Protein AF-A0A1G2LEA3-F1 (afdb_monomer_lite)

Organism: NCBI:txid1802281

Secondary structure (DSSP, 8-state):
-HHHHHHHHHHHHHHHHHHHHTTS-SSS--HHHHHHHHHHHHHS-HHHHHHHHHHHHHHHHHHS--SSS-HHHHHHHHHHHHHHHHHH--PPTTHHHHHHHHHHHHTHHHHHHHHHHHHHHTTTTTT--GGG-----HHHHHHHHHHHHHHHHHHHHHHHHHHHHHTT--

Foldseek 3Di:
DLLVVLLVQLVVLVVVCCVVCVPPDPDLARLRSVLSLLLSLLPDDLVSNQVSLQVSQVVCCVVPPDQQFRSSQLSNLLSVQLVVQLVPDPDDPPVSSLVSSVSSVVCSVVSRVRRRVVCVVVVVHPPDDPCVPDPSDVVSVVVNVVVNVVVSVVSVVVRVVVVCVVVVVD

Structure (mmCIF, N/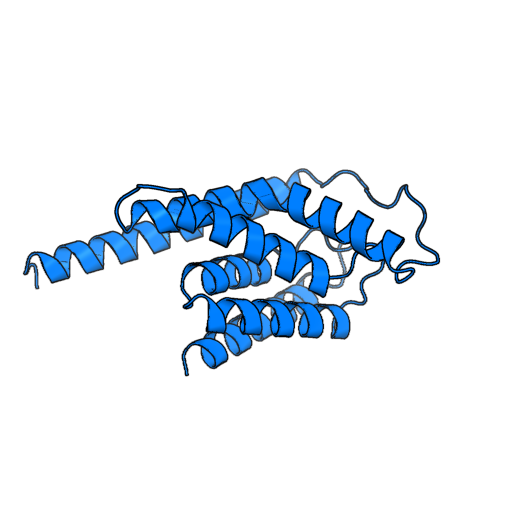CA/C/O backbone):
data_AF-A0A1G2LEA3-F1
#
_entry.id   AF-A0A1G2LEA3-F1
#
loop_
_atom_site.group_PDB
_atom_site.id
_atom_site.type_symbol
_atom_site.label_atom_id
_atom_site.label_alt_id
_atom_site.label_comp_id
_atom_site.label_asym_id
_atom_site.label_entity_id
_atom_site.label_seq_id
_atom_site.pdbx_PDB_ins_code
_atom_site.Cartn_x
_atom_site.Cartn_y
_atom_site.Cartn_z
_atom_site.occupancy
_atom_site.B_iso_or_equiv
_atom_site.auth_seq_id
_atom_site.auth_comp_id
_atom_site.auth_asym_id
_atom_site.auth_atom_id
_atom_site.pdbx_PDB_model_num
ATOM 1 N N . MET A 1 1 ? -5.994 17.330 6.252 1.00 73.81 1 MET A N 1
ATOM 2 C CA . MET A 1 1 ? -4.824 17.252 7.161 1.00 73.81 1 MET A CA 1
ATOM 3 C C . MET A 1 1 ? -4.249 15.841 7.262 1.00 73.81 1 MET A C 1
ATOM 5 O O . MET A 1 1 ? -3.067 15.670 7.003 1.00 73.81 1 MET A O 1
ATOM 9 N N . ARG A 1 2 ? -5.059 14.816 7.565 1.00 84.50 2 ARG A N 1
ATOM 10 C CA . ARG A 1 2 ? -4.575 13.437 7.766 1.00 84.50 2 ARG A CA 1
ATOM 11 C C . ARG A 1 2 ? -3.872 12.827 6.542 1.00 84.50 2 ARG A C 1
ATOM 13 O O . ARG A 1 2 ? -2.783 12.290 6.686 1.00 84.50 2 ARG A O 1
ATOM 20 N N . MET A 1 3 ? -4.437 12.980 5.340 1.00 86.62 3 MET A N 1
ATOM 21 C CA . MET A 1 3 ? -3.806 12.533 4.084 1.00 86.62 3 MET A CA 1
ATOM 22 C C . MET A 1 3 ? -2.446 13.201 3.822 1.00 86.62 3 MET A C 1
ATOM 24 O O . MET A 1 3 ? -1.507 12.528 3.413 1.00 86.62 3 MET A O 1
ATOM 28 N N . LEU A 1 4 ? -2.321 14.507 4.097 1.00 88.38 4 LEU A N 1
ATOM 29 C CA . LEU A 1 4 ? -1.065 15.245 3.917 1.00 88.38 4 LEU A CA 1
ATOM 30 C C . LEU A 1 4 ? 0.035 14.693 4.831 1.00 88.38 4 LEU A C 1
ATOM 32 O O . LEU A 1 4 ? 1.147 14.467 4.372 1.00 88.38 4 LEU A O 1
ATOM 36 N N . PHE A 1 5 ? -0.291 14.416 6.097 1.00 92.12 5 PHE A N 1
ATOM 37 C CA . PHE A 1 5 ? 0.647 13.806 7.041 1.00 92.12 5 PHE A CA 1
ATOM 38 C C . PHE A 1 5 ? 1.146 12.440 6.549 1.00 92.12 5 PHE A C 1
ATOM 40 O O . PHE A 1 5 ? 2.346 12.179 6.575 1.00 92.12 5 PHE A O 1
ATOM 47 N N . TRP A 1 6 ? 0.245 11.599 6.030 1.00 93.25 6 TRP A N 1
ATOM 48 C CA . TRP A 1 6 ? 0.629 10.316 5.438 1.00 93.25 6 TRP A CA 1
ATOM 49 C C . TRP A 1 6 ? 1.493 10.475 4.192 1.00 93.25 6 TRP A C 1
ATOM 51 O O . TRP A 1 6 ? 2.463 9.741 4.051 1.00 93.25 6 TRP A O 1
ATOM 61 N N . MET A 1 7 ? 1.186 11.431 3.311 1.00 92.19 7 MET A N 1
ATOM 62 C CA . MET A 1 7 ? 1.998 11.692 2.118 1.00 92.19 7 MET A CA 1
ATOM 63 C C . MET A 1 7 ? 3.402 12.181 2.471 1.00 92.19 7 MET A C 1
ATOM 65 O O . MET A 1 7 ? 4.369 11.709 1.881 1.00 92.19 7 MET A O 1
ATOM 69 N N . ILE A 1 8 ? 3.527 13.079 3.453 1.00 92.06 8 ILE A N 1
ATOM 70 C CA . ILE A 1 8 ? 4.830 13.543 3.945 1.00 92.06 8 ILE A CA 1
ATOM 71 C C . ILE A 1 8 ? 5.595 12.371 4.565 1.00 92.06 8 ILE A C 1
ATOM 73 O O . ILE A 1 8 ? 6.745 12.144 4.207 1.00 92.06 8 ILE A O 1
ATOM 77 N N . GLY A 1 9 ? 4.957 11.587 5.441 1.00 89.44 9 GLY A N 1
ATOM 78 C CA . GLY A 1 9 ? 5.585 10.419 6.063 1.00 89.44 9 GLY A CA 1
ATOM 79 C C . GLY A 1 9 ? 6.029 9.369 5.043 1.00 89.44 9 GLY A C 1
ATOM 80 O O . GLY A 1 9 ? 7.140 8.854 5.135 1.00 89.44 9 GLY A O 1
ATOM 81 N N . TYR A 1 10 ? 5.195 9.099 4.037 1.00 90.56 10 TYR A N 1
ATOM 82 C CA . TYR A 1 10 ? 5.517 8.202 2.929 1.00 90.56 10 TYR A CA 1
ATOM 83 C C . TYR A 1 10 ? 6.711 8.719 2.128 1.00 90.56 10 TYR A C 1
ATOM 85 O O . TYR A 1 10 ? 7.658 7.974 1.893 1.00 90.56 10 TYR A O 1
ATOM 93 N N . GLY A 1 11 ? 6.697 10.002 1.757 1.00 87.88 11 GLY A N 1
ATOM 94 C CA . GLY A 1 11 ? 7.770 10.612 0.982 1.00 87.88 11 GLY A CA 1
ATOM 95 C C . GLY A 1 11 ? 9.100 10.635 1.731 1.00 87.88 11 GLY A C 1
ATOM 96 O O . GLY A 1 11 ? 10.122 10.266 1.163 1.00 87.88 11 GLY A O 1
ATOM 97 N N . VAL A 1 12 ? 9.090 10.989 3.018 1.00 89.75 12 VAL A N 1
ATOM 98 C CA . VAL A 1 12 ? 10.290 10.977 3.867 1.00 89.75 12 VAL A CA 1
ATOM 99 C C . VAL A 1 12 ? 10.843 9.561 4.008 1.00 89.75 12 VAL A C 1
ATOM 101 O O . VAL A 1 12 ? 12.034 9.363 3.785 1.00 89.75 12 VAL A O 1
ATOM 104 N N . ALA A 1 13 ? 9.998 8.571 4.317 1.00 87.94 13 ALA A N 1
ATOM 105 C CA . ALA A 1 13 ? 10.431 7.177 4.410 1.00 87.94 13 ALA A CA 1
ATOM 106 C C . ALA A 1 13 ? 11.043 6.698 3.088 1.00 87.94 13 ALA A C 1
ATOM 108 O O . ALA A 1 13 ? 12.123 6.116 3.086 1.00 87.94 13 ALA A O 1
ATOM 109 N N . LEU A 1 14 ? 10.400 7.020 1.965 1.00 84.94 14 LEU A N 1
ATOM 110 C CA . LEU A 1 14 ? 10.874 6.654 0.638 1.00 84.94 14 LEU A CA 1
ATOM 111 C C . LEU A 1 14 ? 12.231 7.277 0.305 1.00 84.94 14 LEU A C 1
ATOM 113 O O . LEU A 1 14 ? 13.116 6.582 -0.183 1.00 84.94 14 LEU A O 1
ATOM 117 N N . LEU A 1 15 ? 12.403 8.573 0.565 1.00 83.88 15 LEU A N 1
ATOM 118 C CA . LEU A 1 15 ? 13.652 9.282 0.290 1.00 83.88 15 LEU A CA 1
ATOM 119 C C . LEU A 1 15 ? 14.794 8.791 1.184 1.00 83.88 15 LEU A C 1
ATOM 121 O O . LEU A 1 15 ? 15.905 8.620 0.690 1.00 83.88 15 LEU A O 1
ATOM 125 N N . ILE A 1 16 ? 14.524 8.518 2.466 1.00 82.94 16 ILE A N 1
ATOM 126 C CA . ILE A 1 16 ? 15.503 7.914 3.381 1.00 82.94 16 ILE A CA 1
ATOM 127 C C . ILE A 1 16 ? 15.923 6.545 2.856 1.00 82.94 16 ILE A C 1
ATOM 129 O O . ILE A 1 16 ? 17.113 6.267 2.747 1.00 82.94 16 ILE A O 1
ATOM 133 N N . GLU A 1 17 ? 14.962 5.695 2.504 1.00 76.00 17 GLU A N 1
ATOM 134 C CA . GLU A 1 17 ? 15.260 4.356 2.013 1.00 76.00 17 GLU A CA 1
ATOM 135 C C . GLU A 1 17 ? 16.029 4.392 0.686 1.00 76.00 17 GLU A C 1
ATOM 137 O O . GLU A 1 17 ? 17.009 3.671 0.530 1.00 76.00 17 GLU A O 1
ATOM 142 N N . VAL A 1 18 ? 15.666 5.277 -0.244 1.00 75.75 18 VAL A N 1
ATOM 143 C CA . VAL A 1 18 ? 16.422 5.470 -1.491 1.00 75.75 18 VAL A CA 1
ATOM 144 C C . VAL A 1 18 ? 17.842 5.968 -1.208 1.00 75.75 18 VAL A C 1
ATOM 146 O O . VAL A 1 18 ? 18.781 5.467 -1.817 1.00 75.75 18 VAL A O 1
ATOM 149 N N . ALA A 1 19 ? 18.028 6.902 -0.272 1.00 74.94 19 ALA A N 1
ATOM 150 C CA . ALA A 1 19 ? 19.353 7.407 0.085 1.00 74.94 19 ALA A CA 1
ATOM 151 C C . ALA A 1 19 ? 20.239 6.318 0.716 1.00 74.94 19 ALA A C 1
ATOM 153 O O . ALA A 1 19 ? 21.405 6.184 0.345 1.00 74.94 19 ALA A O 1
ATOM 154 N N . VAL A 1 20 ? 19.681 5.517 1.630 1.00 72.25 20 VAL A N 1
ATOM 155 C CA . VAL A 1 20 ? 20.408 4.480 2.383 1.00 72.25 20 VAL A CA 1
ATOM 156 C C . VAL A 1 20 ? 20.704 3.246 1.528 1.00 72.25 20 VAL A C 1
ATOM 158 O O . VAL A 1 20 ? 21.808 2.710 1.593 1.00 72.25 20 VAL A O 1
ATOM 161 N N . PHE A 1 21 ? 19.748 2.795 0.713 1.00 65.19 21 PHE A N 1
ATOM 162 C CA . PHE A 1 21 ? 19.854 1.544 -0.048 1.00 65.19 21 PHE A CA 1
ATOM 163 C C . PHE A 1 21 ? 20.317 1.731 -1.503 1.00 65.19 21 PHE A C 1
ATOM 165 O O . PHE A 1 21 ? 20.368 0.758 -2.251 1.00 65.19 21 PHE A O 1
ATOM 172 N N . SER A 1 22 ? 20.713 2.947 -1.901 1.00 54.59 22 SER A N 1
ATOM 173 C CA . SER A 1 22 ? 21.120 3.307 -3.275 1.00 54.59 22 SER A CA 1
ATOM 174 C C . SER A 1 22 ? 22.212 2.425 -3.911 1.00 54.59 22 SER A C 1
ATOM 176 O O . SER A 1 22 ? 22.307 2.396 -5.134 1.00 54.59 22 SER A O 1
ATOM 178 N N . ASN A 1 23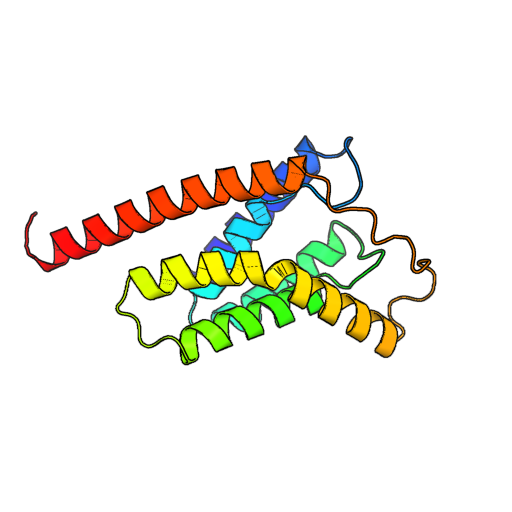 ? 22.991 1.670 -3.124 1.00 53.44 23 ASN A N 1
ATOM 179 C CA . ASN A 1 23 ? 24.083 0.814 -3.612 1.00 53.44 23 ASN A CA 1
ATOM 180 C C . ASN A 1 23 ? 23.810 -0.707 -3.572 1.00 53.44 23 ASN A C 1
ATOM 182 O O . ASN A 1 23 ? 24.656 -1.471 -4.035 1.00 53.44 23 ASN A O 1
ATOM 186 N N . PHE A 1 24 ? 22.669 -1.177 -3.049 1.00 45.44 24 PHE A N 1
ATOM 187 C CA . PHE A 1 24 ? 22.384 -2.614 -2.900 1.00 45.44 24 PHE A CA 1
ATOM 188 C C . PHE A 1 24 ? 2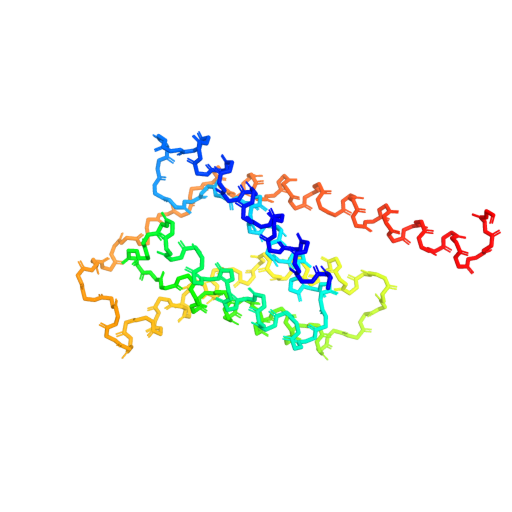1.080 -3.018 -3.602 1.00 45.44 24 PHE A C 1
ATOM 190 O O . PHE A 1 24 ? 20.006 -2.874 -3.034 1.00 45.44 24 PHE A O 1
ATOM 197 N N . ALA A 1 25 ? 21.224 -3.600 -4.799 1.00 43.72 25 ALA A N 1
ATOM 198 C CA . ALA A 1 25 ? 20.247 -4.437 -5.511 1.00 43.72 25 ALA A CA 1
ATOM 199 C C . ALA A 1 25 ? 18.879 -3.799 -5.894 1.00 43.72 25 ALA A C 1
ATOM 201 O O . ALA A 1 25 ? 18.354 -2.901 -5.236 1.00 43.72 25 ALA A O 1
ATOM 202 N N . PRO A 1 26 ? 18.260 -4.243 -7.006 1.00 46.38 26 PRO A N 1
ATOM 203 C CA . PRO A 1 26 ? 17.072 -3.599 -7.546 1.00 46.38 26 PRO A CA 1
ATOM 204 C C . PRO A 1 26 ? 15.849 -3.899 -6.667 1.00 46.38 26 PRO A C 1
ATOM 206 O O . PRO A 1 26 ? 15.441 -5.045 -6.517 1.00 46.38 26 PRO A O 1
ATOM 209 N N . LEU A 1 27 ? 15.223 -2.846 -6.133 1.00 45.44 27 LEU A N 1
ATOM 210 C CA . LEU A 1 27 ? 13.804 -2.781 -5.733 1.00 45.44 27 LEU A CA 1
ATOM 211 C C . LEU A 1 27 ? 13.300 -3.711 -4.602 1.00 45.44 27 LEU A C 1
ATOM 213 O O . LEU A 1 27 ? 12.170 -3.523 -4.155 1.00 45.44 27 LEU A O 1
ATOM 217 N N . ALA A 1 28 ? 14.098 -4.644 -4.077 1.00 43.28 28 ALA A N 1
ATOM 218 C CA . ALA A 1 28 ? 13.646 -5.649 -3.103 1.00 43.28 28 ALA A CA 1
ATOM 219 C C . ALA A 1 28 ? 13.658 -5.203 -1.621 1.00 43.28 28 ALA A C 1
ATOM 221 O O . ALA A 1 28 ? 13.337 -6.006 -0.744 1.00 43.28 28 ALA A O 1
ATOM 222 N N . GLY A 1 29 ? 14.041 -3.959 -1.310 1.00 51.06 29 GLY A N 1
ATOM 223 C CA . GLY A 1 29 ? 14.523 -3.599 0.033 1.00 51.06 29 GLY A CA 1
ATOM 224 C C . GLY A 1 29 ? 13.939 -2.349 0.684 1.00 51.06 29 GLY A C 1
ATOM 225 O O . GLY A 1 29 ? 14.571 -1.831 1.595 1.00 51.06 29 GLY A O 1
ATOM 226 N N . LEU A 1 30 ? 12.776 -1.846 0.255 1.00 62.00 30 LEU A N 1
ATOM 227 C CA . LEU A 1 30 ? 12.194 -0.641 0.862 1.00 62.00 30 LEU A CA 1
ATOM 228 C C . LEU A 1 30 ? 10.937 -0.966 1.710 1.00 62.00 30 LEU A C 1
ATOM 230 O O . LEU A 1 30 ? 9.817 -0.662 1.307 1.00 62.00 30 LEU A O 1
ATOM 234 N N . PRO A 1 31 ? 11.029 -1.668 2.850 1.00 71.88 31 PRO A N 1
ATOM 235 C CA . PRO A 1 31 ? 9.849 -2.023 3.635 1.00 71.88 31 PRO A CA 1
ATOM 236 C C . PRO A 1 31 ? 9.277 -0.874 4.465 1.00 71.88 31 PRO A C 1
ATOM 238 O O . PRO A 1 31 ? 8.109 -0.957 4.831 1.00 71.88 31 PRO A O 1
ATOM 241 N N . LEU A 1 32 ? 10.039 0.174 4.792 1.00 78.50 32 LEU A N 1
ATOM 242 C CA . LEU A 1 32 ? 9.559 1.247 5.660 1.00 78.50 32 LEU A CA 1
ATOM 243 C C . LEU A 1 32 ? 8.519 2.099 4.936 1.00 78.50 32 LEU A C 1
ATOM 245 O O . LEU A 1 32 ? 7.423 2.293 5.463 1.00 78.50 32 LEU A O 1
ATOM 249 N N . HIS A 1 33 ? 8.801 2.561 3.714 1.00 85.88 33 HIS A N 1
ATOM 250 C CA . HIS A 1 33 ? 7.818 3.308 2.929 1.00 85.88 33 HIS A CA 1
ATOM 251 C C . HIS A 1 33 ? 6.593 2.436 2.612 1.00 85.88 33 HIS A C 1
ATOM 253 O O . HIS A 1 33 ? 5.467 2.935 2.637 1.00 85.88 33 HIS A O 1
ATOM 259 N N . TYR A 1 34 ? 6.785 1.129 2.382 1.00 84.25 34 TYR A N 1
ATOM 260 C CA . TYR A 1 34 ? 5.683 0.201 2.137 1.00 84.25 34 TYR A CA 1
ATOM 261 C C . TYR A 1 34 ? 4.834 -0.036 3.393 1.00 84.25 34 TYR A C 1
ATOM 263 O O . TYR A 1 34 ? 3.607 -0.036 3.320 1.00 84.25 34 TYR A O 1
ATOM 271 N N . ALA A 1 35 ? 5.453 -0.148 4.570 1.00 85.25 35 ALA A N 1
ATOM 272 C CA . ALA A 1 35 ? 4.745 -0.220 5.843 1.00 85.25 35 ALA A CA 1
ATOM 273 C C . ALA A 1 35 ? 3.942 1.062 6.103 1.00 85.25 35 ALA A C 1
ATOM 275 O O . ALA A 1 35 ? 2.775 0.987 6.495 1.00 85.25 35 ALA A O 1
ATOM 276 N N . VAL A 1 36 ? 4.516 2.239 5.831 1.00 89.50 36 VAL A N 1
ATOM 277 C CA . VAL A 1 36 ? 3.799 3.523 5.918 1.00 89.50 36 VAL A CA 1
ATOM 278 C C . VAL A 1 36 ? 2.622 3.549 4.944 1.00 89.50 36 VAL A C 1
ATOM 280 O O . VAL A 1 36 ? 1.518 3.926 5.335 1.00 89.50 36 VAL A O 1
ATOM 283 N N . PHE A 1 37 ? 2.824 3.087 3.709 1.00 91.88 37 PHE A N 1
ATOM 284 C CA . PHE A 1 37 ? 1.775 2.976 2.702 1.00 91.88 37 PHE A CA 1
ATOM 285 C C . PHE A 1 37 ? 0.622 2.073 3.158 1.00 91.88 37 PHE A C 1
ATOM 287 O O . PHE A 1 37 ? -0.523 2.526 3.187 1.00 91.88 37 PHE A O 1
ATOM 294 N N . LEU A 1 38 ? 0.915 0.834 3.572 1.00 90.31 38 LEU A N 1
ATOM 295 C CA . LEU A 1 38 ? -0.080 -0.123 4.06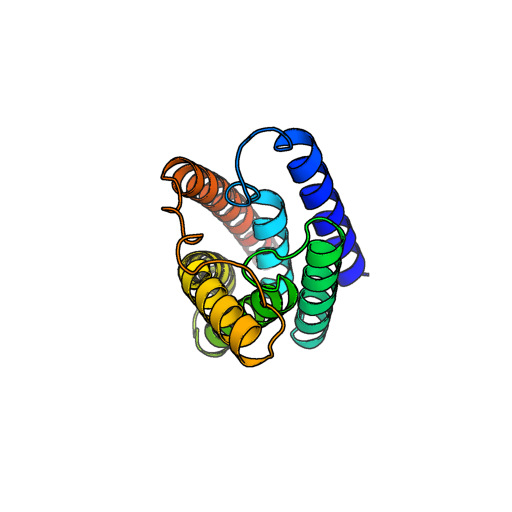9 1.00 90.31 38 LEU A CA 1
ATOM 296 C C . LEU A 1 38 ? -0.844 0.443 5.269 1.00 90.31 38 LEU A C 1
ATOM 298 O O . LEU A 1 38 ? -2.069 0.360 5.343 1.00 90.31 38 LEU A O 1
ATOM 302 N N . THR A 1 39 ? -0.131 1.077 6.196 1.00 89.94 39 THR A N 1
ATOM 303 C CA . THR A 1 39 ? -0.749 1.697 7.370 1.00 89.94 39 THR A CA 1
ATOM 304 C C . THR A 1 39 ? -1.702 2.820 6.967 1.00 89.94 39 THR A C 1
ATOM 306 O O . THR A 1 39 ? -2.833 2.881 7.454 1.00 89.94 39 THR A O 1
ATOM 309 N N . ALA A 1 40 ? -1.279 3.691 6.050 1.00 91.31 40 ALA A N 1
ATOM 310 C CA . ALA A 1 40 ? -2.094 4.791 5.559 1.00 91.31 40 ALA A CA 1
ATOM 311 C C . ALA A 1 40 ? -3.383 4.284 4.901 1.00 91.31 40 ALA A C 1
ATOM 313 O O . ALA A 1 40 ? -4.470 4.748 5.250 1.00 91.31 40 ALA A O 1
ATOM 314 N N . ILE A 1 41 ? -3.300 3.292 4.008 1.00 92.56 41 ILE A N 1
ATOM 315 C CA . ILE A 1 41 ? -4.491 2.751 3.336 1.00 92.56 41 ILE A CA 1
ATOM 316 C C . ILE A 1 41 ? -5.429 2.003 4.290 1.00 92.56 41 ILE A C 1
ATOM 318 O O . ILE A 1 41 ? -6.623 1.963 4.015 1.00 92.56 41 ILE A O 1
ATOM 322 N N . ILE A 1 42 ? -4.946 1.450 5.407 1.00 90.25 42 ILE A N 1
ATOM 323 C CA . ILE A 1 42 ? -5.800 0.820 6.429 1.00 90.25 42 ILE A CA 1
ATOM 324 C C . ILE A 1 42 ? -6.513 1.885 7.263 1.00 90.25 42 ILE A C 1
ATOM 326 O O . ILE A 1 42 ? -7.708 1.773 7.539 1.00 90.25 42 ILE A O 1
ATOM 330 N N . LEU A 1 43 ? -5.783 2.922 7.678 1.00 90.56 43 LEU A N 1
ATOM 331 C CA . LEU A 1 43 ? -6.266 3.889 8.659 1.00 90.56 43 LEU A CA 1
ATOM 332 C C . LEU A 1 43 ? -7.072 5.040 8.052 1.00 90.56 43 LEU A C 1
ATOM 334 O O . LEU A 1 43 ? -7.902 5.630 8.752 1.00 90.56 43 LEU A O 1
ATOM 338 N N . LEU A 1 44 ? -6.830 5.392 6.790 1.00 90.56 44 LEU A N 1
ATOM 339 C CA . LEU A 1 44 ? -7.575 6.443 6.103 1.00 90.56 44 LEU A CA 1
ATOM 340 C C . LEU A 1 44 ? -9.010 5.993 5.768 1.00 90.56 44 LEU A C 1
ATOM 342 O O . LEU A 1 44 ? -9.249 4.802 5.549 1.00 90.56 44 LEU A O 1
ATOM 346 N N . PRO A 1 45 ? -9.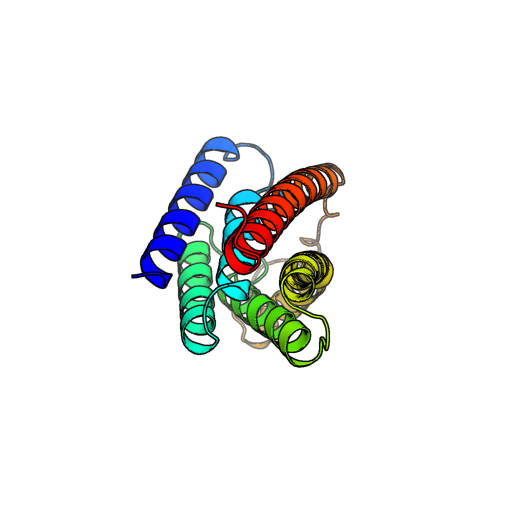978 6.922 5.669 1.00 89.19 45 PRO A N 1
ATOM 347 C CA . PRO A 1 45 ? -11.272 6.658 5.038 1.00 89.19 45 PRO A CA 1
ATOM 348 C C . PRO A 1 45 ? -11.109 6.180 3.588 1.00 89.19 45 PRO A C 1
ATOM 350 O O . PRO A 1 45 ? -10.107 6.497 2.949 1.00 89.19 45 PRO A O 1
ATOM 353 N N . PHE A 1 46 ? -12.098 5.465 3.040 1.00 88.69 46 PHE A N 1
ATOM 354 C CA . PHE A 1 46 ? -12.014 4.870 1.695 1.00 88.69 46 PHE A CA 1
ATOM 355 C C . PHE A 1 46 ? -11.577 5.875 0.616 1.00 88.69 46 PHE A C 1
ATOM 357 O O . PHE A 1 46 ? -10.580 5.647 -0.066 1.00 88.69 46 PHE A O 1
ATOM 364 N N . ARG A 1 47 ? -12.272 7.019 0.512 1.00 91.81 47 ARG A N 1
ATOM 365 C CA . ARG A 1 47 ? -11.969 8.066 -0.478 1.00 91.81 47 ARG A CA 1
ATOM 366 C C . ARG A 1 47 ? -10.549 8.613 -0.321 1.00 91.81 47 ARG A C 1
ATOM 368 O O . ARG A 1 47 ? -9.837 8.738 -1.307 1.00 91.81 47 ARG A O 1
ATOM 375 N N . GLU A 1 48 ? -10.131 8.926 0.904 1.00 91.25 48 GLU A N 1
ATOM 376 C CA . GLU A 1 48 ? -8.785 9.451 1.174 1.00 91.25 48 GLU A CA 1
ATOM 377 C C . GLU A 1 48 ? -7.700 8.409 0.894 1.00 91.25 48 GLU A C 1
ATOM 379 O O . GLU A 1 48 ? -6.667 8.743 0.326 1.00 91.25 48 GLU A O 1
ATOM 384 N N . GLY A 1 49 ? -7.942 7.144 1.245 1.00 90.31 49 GLY A N 1
ATOM 385 C CA . GLY A 1 49 ? -7.016 6.052 0.970 1.00 90.31 49 GLY A CA 1
ATOM 386 C C . GLY A 1 49 ? -6.858 5.769 -0.526 1.00 90.31 49 GLY A C 1
ATOM 387 O O . GLY A 1 49 ? -5.753 5.456 -0.952 1.00 90.31 49 GLY A O 1
ATOM 388 N N . PHE A 1 50 ? -7.923 5.927 -1.321 1.00 91.50 50 PHE A N 1
ATOM 389 C CA . PHE A 1 50 ? -7.859 5.805 -2.780 1.00 91.50 50 PHE A CA 1
ATOM 390 C C . PHE A 1 50 ? -6.960 6.889 -3.388 1.00 91.50 50 PHE A C 1
ATOM 392 O O . PHE A 1 50 ? -6.041 6.580 -4.146 1.00 91.50 50 PHE A O 1
ATOM 399 N N . TRP A 1 51 ? -7.181 8.154 -3.010 1.00 93.69 51 TRP A N 1
ATOM 400 C CA . TRP A 1 51 ? -6.346 9.265 -3.477 1.00 93.69 51 TRP A CA 1
ATOM 401 C C . TRP A 1 51 ? -4.902 9.129 -3.004 1.00 93.69 51 TRP A C 1
ATOM 403 O O . TRP A 1 51 ? -3.985 9.311 -3.800 1.00 93.69 51 TRP A O 1
ATOM 413 N N . PHE A 1 52 ? -4.694 8.751 -1.741 1.00 94.50 52 PHE A N 1
ATOM 414 C CA . PHE A 1 52 ? -3.366 8.466 -1.208 1.00 94.50 52 PHE A CA 1
ATOM 415 C C . PHE A 1 52 ? -2.661 7.373 -2.018 1.00 94.50 52 PHE A C 1
ATOM 417 O O . PHE A 1 52 ? -1.513 7.565 -2.400 1.00 94.50 52 PHE A O 1
ATOM 424 N N . ALA A 1 53 ? -3.340 6.265 -2.337 1.00 91.06 53 ALA A N 1
ATOM 425 C CA . ALA A 1 53 ? -2.746 5.182 -3.114 1.00 91.06 53 ALA A CA 1
ATOM 426 C C . ALA A 1 53 ? -2.320 5.636 -4.517 1.00 91.06 53 ALA A C 1
ATOM 428 O O . ALA A 1 53 ? -1.204 5.342 -4.944 1.00 91.06 53 ALA A O 1
ATOM 429 N N . GLY A 1 54 ? -3.171 6.415 -5.191 1.00 89.75 54 GLY A N 1
ATOM 430 C CA . GLY A 1 54 ? -2.852 6.992 -6.494 1.00 89.75 54 GLY A CA 1
ATOM 431 C C . GLY A 1 54 ? -1.643 7.930 -6.448 1.00 89.75 54 GLY A C 1
ATOM 432 O O . GLY A 1 54 ? -0.704 7.779 -7.226 1.00 89.75 54 GLY A O 1
ATOM 433 N N . VAL A 1 55 ? -1.627 8.877 -5.506 1.00 92.25 55 VAL A N 1
ATOM 434 C CA . VAL A 1 55 ? -0.524 9.846 -5.389 1.00 92.25 55 VAL A CA 1
ATOM 435 C C . VAL A 1 55 ? 0.772 9.163 -4.949 1.00 92.25 55 VAL A C 1
ATOM 437 O O . VAL A 1 55 ? 1.822 9.464 -5.505 1.00 92.25 55 VAL A O 1
ATOM 440 N N . ALA A 1 56 ? 0.720 8.226 -4.000 1.00 90.38 56 ALA A N 1
ATOM 441 C CA . ALA A 1 56 ? 1.888 7.470 -3.551 1.00 90.38 56 ALA A CA 1
ATOM 442 C C . ALA A 1 56 ? 2.502 6.644 -4.692 1.00 90.38 56 ALA A C 1
ATOM 444 O O . ALA A 1 56 ? 3.716 6.668 -4.882 1.00 90.38 56 ALA A O 1
ATOM 445 N N . GLY A 1 57 ? 1.665 5.972 -5.488 1.00 87.50 57 GLY A N 1
ATOM 446 C CA . GLY A 1 57 ? 2.105 5.209 -6.653 1.00 87.50 57 GLY A CA 1
ATOM 447 C C . GLY A 1 57 ? 2.746 6.081 -7.737 1.00 87.50 57 GLY A C 1
ATOM 448 O O . GLY A 1 57 ? 3.841 5.766 -8.196 1.00 87.50 57 GLY A O 1
ATOM 449 N N . LEU A 1 58 ? 2.128 7.221 -8.075 1.00 86.81 58 LEU A N 1
ATOM 450 C CA . LEU A 1 58 ? 2.707 8.203 -9.003 1.00 86.81 58 LEU A CA 1
ATOM 451 C C . LEU A 1 58 ? 4.036 8.760 -8.486 1.00 86.81 58 LEU A C 1
ATOM 453 O O . LEU A 1 58 ? 5.014 8.831 -9.223 1.00 86.81 58 LEU A O 1
ATOM 457 N N . PHE A 1 59 ? 4.086 9.135 -7.209 1.00 87.12 59 PHE A N 1
ATOM 458 C CA . PHE A 1 59 ? 5.296 9.651 -6.576 1.00 87.12 59 PHE A CA 1
ATOM 459 C C . PHE A 1 59 ? 6.432 8.626 -6.617 1.00 87.12 59 PHE A C 1
ATOM 461 O O . PHE A 1 59 ? 7.581 8.979 -6.877 1.00 87.12 59 PHE A O 1
ATOM 468 N N . ARG A 1 60 ? 6.110 7.343 -6.419 1.00 82.56 60 ARG A N 1
ATOM 469 C CA . ARG A 1 60 ? 7.086 6.263 -6.533 1.00 82.56 60 ARG A CA 1
ATOM 470 C C . ARG A 1 60 ? 7.593 6.094 -7.961 1.00 82.56 60 ARG A C 1
ATOM 472 O O . ARG A 1 60 ? 8.806 6.020 -8.131 1.00 82.56 60 ARG A O 1
ATOM 479 N N . ASP A 1 61 ? 6.700 6.087 -8.949 1.00 79.25 61 ASP A N 1
ATOM 480 C CA . ASP A 1 61 ? 7.066 5.998 -10.370 1.00 79.25 61 ASP A CA 1
ATOM 481 C C . ASP A 1 61 ? 7.967 7.174 -10.809 1.00 79.25 61 ASP A C 1
ATOM 483 O O . ASP A 1 61 ? 8.860 6.981 -11.630 1.00 79.25 61 ASP A O 1
ATOM 487 N N . LEU A 1 62 ? 7.793 8.370 -10.226 1.00 81.19 62 LEU A N 1
ATOM 488 C CA . LEU A 1 62 ? 8.643 9.542 -10.492 1.00 81.19 62 LEU A CA 1
ATOM 489 C C . LEU A 1 62 ? 10.057 9.432 -9.898 1.00 81.19 62 LEU A C 1
ATOM 491 O O . LEU A 1 62 ? 11.000 9.971 -10.472 1.00 81.19 62 LEU A O 1
ATOM 495 N N . ILE A 1 63 ? 10.211 8.776 -8.745 1.00 76.62 63 ILE A N 1
ATOM 496 C CA . ILE A 1 63 ? 11.502 8.655 -8.041 1.00 76.62 63 ILE A CA 1
ATOM 497 C C . ILE A 1 63 ? 12.292 7.435 -8.518 1.00 76.62 63 ILE A C 1
ATOM 499 O O . ILE A 1 63 ? 13.513 7.490 -8.635 1.00 76.62 63 ILE A O 1
ATOM 503 N N . ALA A 1 64 ? 11.603 6.324 -8.759 1.00 70.38 64 ALA A N 1
ATOM 504 C CA . ALA A 1 64 ? 12.185 5.067 -9.198 1.00 70.38 64 ALA A CA 1
ATOM 505 C C . ALA A 1 64 ? 11.335 4.533 -10.357 1.00 70.38 64 ALA A C 1
ATOM 507 O O . ALA A 1 64 ? 10.311 3.891 -10.101 1.00 70.38 64 ALA A O 1
ATOM 508 N N . PRO A 1 65 ? 11.730 4.802 -11.616 1.00 63.50 65 PRO A N 1
ATOM 509 C CA . PRO A 1 65 ? 10.965 4.388 -12.781 1.00 63.50 65 PRO A CA 1
ATOM 510 C C . PRO A 1 65 ? 10.609 2.901 -12.721 1.00 63.50 65 PRO A C 1
ATOM 512 O O . PRO A 1 65 ? 11.459 2.043 -12.473 1.00 63.50 65 PRO A O 1
ATOM 515 N N . ALA A 1 66 ? 9.332 2.594 -12.935 1.00 58.44 66 ALA A N 1
ATOM 516 C CA . ALA A 1 66 ? 8.824 1.232 -12.979 1.00 58.44 66 ALA A CA 1
ATOM 517 C C . ALA A 1 66 ? 9.441 0.461 -14.152 1.00 58.44 66 ALA A C 1
ATOM 519 O O . ALA A 1 66 ? 8.954 0.527 -15.278 1.00 58.44 66 ALA A O 1
ATOM 520 N N . HIS A 1 67 ? 10.511 -0.289 -13.894 1.00 57.22 67 HIS A N 1
ATOM 521 C CA . HIS A 1 67 ? 11.123 -1.119 -14.926 1.00 57.22 67 HIS A CA 1
ATOM 522 C C . HIS A 1 67 ? 10.197 -2.288 -15.307 1.00 57.22 67 HIS A C 1
ATOM 524 O O . HIS A 1 67 ? 9.934 -2.498 -16.484 1.00 57.22 67 HIS A O 1
ATOM 530 N N . SER A 1 68 ? 9.642 -3.032 -14.344 1.00 57.56 68 SER A N 1
ATOM 531 C CA . SER A 1 68 ? 8.870 -4.259 -14.622 1.00 57.56 68 SER A CA 1
ATOM 532 C C . SER A 1 68 ? 7.360 -4.154 -14.374 1.00 57.56 68 SER A C 1
ATOM 534 O O . SER A 1 68 ? 6.598 -4.836 -15.059 1.00 57.56 68 SER A O 1
ATOM 536 N N . ALA A 1 69 ? 6.910 -3.320 -13.434 1.00 61.53 69 ALA A N 1
ATOM 537 C CA . ALA A 1 69 ? 5.499 -3.136 -13.090 1.00 61.53 69 ALA A CA 1
ATOM 538 C C . ALA A 1 69 ? 5.252 -1.708 -12.591 1.00 61.53 69 ALA A C 1
ATOM 540 O O . ALA A 1 69 ? 6.022 -1.215 -11.769 1.00 61.53 69 ALA A O 1
ATOM 541 N N . SER A 1 70 ? 4.179 -1.061 -13.057 1.00 76.69 70 SER A N 1
ATOM 542 C CA . SER A 1 70 ? 3.801 0.281 -12.597 1.00 76.69 70 SER A CA 1
ATOM 543 C C . SER A 1 70 ? 3.518 0.281 -11.093 1.00 76.69 70 SER A C 1
ATOM 545 O O . SER A 1 70 ? 2.648 -0.461 -10.617 1.00 76.69 70 SER A O 1
ATOM 547 N N . HIS A 1 71 ? 4.212 1.147 -10.347 1.00 83.44 71 HIS A N 1
ATOM 548 C CA . HIS A 1 71 ? 3.979 1.290 -8.912 1.00 83.44 71 HIS A CA 1
ATOM 549 C C . HIS A 1 71 ? 2.596 1.888 -8.635 1.00 83.44 71 HIS A C 1
ATOM 551 O O . HIS A 1 71 ? 1.988 1.567 -7.614 1.00 83.44 71 HIS A O 1
ATOM 557 N N . LEU A 1 72 ? 2.056 2.690 -9.561 1.00 83.31 72 LEU A N 1
ATOM 558 C CA . LEU A 1 72 ? 0.671 3.155 -9.519 1.00 83.31 72 LEU A CA 1
ATOM 559 C C . LEU A 1 72 ? -0.340 2.003 -9.510 1.00 83.31 72 LEU A C 1
ATOM 561 O O . LEU A 1 72 ? -1.214 1.950 -8.642 1.00 83.31 72 LEU A O 1
ATOM 565 N N . LEU A 1 73 ? -0.214 1.061 -10.448 1.00 80.31 73 LEU A N 1
ATOM 566 C CA . LEU A 1 73 ? -1.112 -0.096 -10.522 1.00 80.31 73 LEU A CA 1
ATOM 567 C C . LEU A 1 73 ? -0.956 -0.998 -9.297 1.00 80.31 73 LEU A C 1
ATOM 569 O O . LEU A 1 73 ? -1.953 -1.448 -8.731 1.00 80.31 73 LEU A O 1
ATOM 573 N N . PHE A 1 74 ? 0.280 -1.204 -8.841 1.00 86.38 74 PHE A N 1
ATOM 574 C CA . PHE A 1 74 ? 0.567 -1.932 -7.607 1.00 86.38 74 PHE A CA 1
ATOM 575 C C . PHE A 1 74 ? -0.099 -1.287 -6.384 1.00 86.38 74 PHE A C 1
ATOM 577 O O . PHE A 1 74 ? -0.738 -1.982 -5.590 1.00 86.38 74 PHE A O 1
ATOM 584 N N . ALA A 1 75 ? -0.001 0.036 -6.244 1.00 88.56 75 ALA A N 1
ATOM 585 C CA . ALA A 1 75 ? -0.602 0.772 -5.140 1.00 88.56 75 ALA A CA 1
ATOM 586 C C . ALA A 1 75 ? -2.135 0.651 -5.144 1.00 88.56 75 ALA A C 1
ATOM 588 O O . ALA A 1 75 ? -2.735 0.372 -4.104 1.00 88.56 75 ALA A O 1
ATOM 589 N N . PHE A 1 76 ? -2.778 0.784 -6.309 1.00 88.25 76 PHE A N 1
ATOM 590 C CA . PHE A 1 76 ? -4.228 0.608 -6.421 1.00 88.25 76 PHE A CA 1
ATOM 591 C C . PHE A 1 76 ? -4.682 -0.825 -6.139 1.00 88.25 76 PHE A C 1
ATOM 593 O O . PHE A 1 76 ? -5.677 -1.014 -5.438 1.00 88.25 76 PHE A O 1
ATOM 600 N N . LEU A 1 77 ? -3.958 -1.835 -6.626 1.00 84.75 77 LEU A N 1
ATOM 601 C CA . LEU A 1 77 ? -4.278 -3.238 -6.351 1.00 84.75 77 LEU A CA 1
ATOM 602 C C . LEU A 1 77 ? -4.108 -3.577 -4.869 1.00 84.75 77 LEU A C 1
ATOM 604 O O . LEU A 1 77 ? -4.985 -4.204 -4.280 1.00 84.75 77 LEU A O 1
ATOM 608 N N . SER A 1 78 ? -3.036 -3.096 -4.241 1.00 88.94 78 SER A N 1
ATOM 609 C CA . SER A 1 78 ? -2.803 -3.265 -2.803 1.00 88.94 78 SER A CA 1
ATOM 610 C C . SER A 1 78 ? -3.909 -2.602 -1.980 1.00 88.94 78 SER A C 1
ATOM 612 O O . SER A 1 78 ? -4.447 -3.206 -1.053 1.00 88.94 78 SER A O 1
ATOM 614 N N . PHE A 1 79 ? -4.318 -1.386 -2.363 1.00 91.69 79 PHE A N 1
ATOM 615 C CA . PHE A 1 79 ? -5.472 -0.708 -1.778 1.00 91.69 79 PHE A CA 1
ATOM 616 C C . PHE A 1 79 ? -6.752 -1.535 -1.923 1.00 91.69 79 PHE A C 1
ATOM 618 O O . PHE A 1 79 ? -7.431 -1.777 -0.927 1.00 91.69 79 PHE A O 1
ATOM 625 N N . ALA A 1 80 ? -7.071 -2.003 -3.131 1.00 85.50 80 ALA A N 1
ATOM 626 C CA . ALA A 1 80 ? -8.281 -2.776 -3.391 1.00 85.50 80 ALA A CA 1
ATOM 627 C C . ALA A 1 80 ? -8.328 -4.067 -2.560 1.00 85.50 80 ALA A C 1
ATOM 629 O O . ALA A 1 80 ? -9.342 -4.346 -1.925 1.00 85.50 80 ALA A O 1
ATOM 630 N N . LEU A 1 81 ? -7.221 -4.812 -2.500 1.00 84.25 81 LEU A N 1
ATOM 631 C CA . LEU A 1 81 ? -7.114 -6.063 -1.747 1.00 84.25 81 LEU A CA 1
ATOM 632 C C . LEU A 1 81 ? -7.270 -5.847 -0.236 1.00 84.25 81 LEU A C 1
ATOM 634 O O . LEU A 1 81 ? -8.053 -6.540 0.415 1.00 84.25 81 LEU A O 1
ATOM 638 N N . VAL A 1 82 ? -6.589 -4.844 0.324 1.00 88.31 82 VAL A N 1
ATOM 639 C CA . VAL A 1 82 ? -6.704 -4.505 1.751 1.00 88.31 82 VAL A CA 1
ATOM 640 C C . VAL A 1 82 ? -8.111 -4.017 2.094 1.00 88.31 82 VAL A C 1
ATOM 642 O O . VAL A 1 82 ? -8.658 -4.382 3.135 1.00 88.31 82 VAL A O 1
ATOM 645 N N . ARG A 1 83 ? -8.740 -3.221 1.221 1.00 86.44 83 ARG A N 1
ATOM 646 C CA . ARG A 1 83 ? -10.121 -2.759 1.424 1.00 86.44 83 ARG A CA 1
ATOM 647 C C . ARG A 1 83 ? -11.141 -3.878 1.294 1.00 86.44 83 ARG A C 1
ATOM 649 O O . ARG A 1 83 ? -12.077 -3.899 2.087 1.00 86.44 83 ARG A O 1
ATOM 656 N N . ALA A 1 84 ? -10.952 -4.805 0.359 1.00 79.75 84 ALA A N 1
ATOM 657 C CA . ALA A 1 84 ? -11.787 -5.994 0.247 1.00 79.75 84 ALA A CA 1
ATOM 658 C C . ALA A 1 84 ? -11.714 -6.822 1.537 1.00 79.75 84 ALA A C 1
ATOM 660 O O . ALA A 1 84 ? -12.752 -7.158 2.102 1.00 79.75 84 ALA A O 1
ATOM 661 N N . PHE A 1 85 ? -10.509 -7.052 2.073 1.00 83.44 85 PHE A N 1
ATOM 662 C CA . PHE A 1 85 ? -10.350 -7.719 3.365 1.00 83.44 85 PHE A CA 1
ATOM 663 C C . PHE A 1 85 ? -11.065 -6.966 4.495 1.00 83.44 85 PHE A C 1
ATOM 665 O O . PHE A 1 85 ? -11.851 -7.564 5.223 1.00 83.44 85 PHE A O 1
ATOM 672 N N . LEU A 1 86 ? -10.850 -5.652 4.622 1.00 80.50 86 LEU A N 1
ATOM 673 C CA . LEU A 1 86 ? -11.505 -4.836 5.651 1.00 80.50 86 LEU A CA 1
ATOM 674 C C . LEU A 1 86 ? -13.038 -4.828 5.535 1.00 80.50 86 LEU A C 1
ATOM 676 O O . LEU A 1 86 ? -13.711 -4.681 6.552 1.00 80.50 86 LEU A O 1
ATOM 680 N N . GLY A 1 87 ? -13.580 -4.967 4.322 1.00 76.94 87 GLY A N 1
ATOM 681 C CA . GLY A 1 87 ? -15.019 -5.048 4.074 1.00 76.94 87 GLY A CA 1
ATOM 682 C C . GLY A 1 87 ? -15.636 -6.410 4.403 1.00 76.94 87 GLY A C 1
ATOM 683 O O . GLY A 1 87 ? -16.809 -6.464 4.753 1.00 76.94 87 GLY A O 1
ATOM 684 N N . ILE A 1 88 ? -14.860 -7.496 4.314 1.00 75.75 88 ILE A N 1
ATOM 685 C CA . ILE A 1 88 ? -15.331 -8.874 4.556 1.00 75.75 88 ILE A CA 1
ATOM 686 C C . ILE A 1 88 ? -15.056 -9.320 6.001 1.00 75.75 88 ILE A C 1
ATOM 688 O O . ILE A 1 88 ? -15.796 -10.126 6.562 1.00 75.75 88 ILE A O 1
ATOM 692 N N . ALA A 1 89 ? -13.992 -8.811 6.625 1.00 76.50 89 ALA A N 1
ATOM 693 C CA . ALA A 1 89 ? -13.585 -9.217 7.962 1.00 76.50 89 ALA A CA 1
ATOM 694 C C . ALA A 1 89 ? -14.575 -8.724 9.032 1.00 76.50 89 ALA A C 1
ATOM 696 O O . ALA A 1 89 ? -14.641 -7.533 9.344 1.00 76.50 89 ALA A O 1
ATOM 697 N N . ALA A 1 90 ? -15.281 -9.667 9.658 1.00 74.94 90 ALA A N 1
ATOM 698 C CA . ALA A 1 90 ? -16.228 -9.422 10.749 1.00 74.94 90 ALA A CA 1
ATOM 699 C C . ALA A 1 90 ? -15.559 -9.244 12.129 1.00 74.94 90 ALA A C 1
ATOM 701 O O . ALA A 1 90 ? -16.202 -9.420 13.158 1.00 74.94 90 ALA A O 1
ATOM 702 N N . TRP A 1 91 ? -14.254 -8.969 12.174 1.00 72.31 91 TRP A N 1
ATOM 703 C CA . TRP A 1 91 ? -13.511 -8.874 13.433 1.00 72.31 91 TRP A CA 1
ATOM 704 C C . TRP A 1 91 ? -13.718 -7.524 14.108 1.00 72.31 91 TRP A C 1
ATOM 706 O O . TRP A 1 91 ? -13.848 -6.495 13.440 1.00 72.31 91 TRP A O 1
ATOM 716 N N . ASP A 1 92 ? -13.668 -7.531 15.437 1.00 80.62 92 ASP A N 1
ATOM 717 C CA . ASP A 1 92 ? -13.714 -6.309 16.225 1.00 80.62 92 ASP A CA 1
ATOM 718 C C . ASP A 1 92 ? -12.476 -5.435 15.973 1.00 80.62 92 ASP A C 1
ATOM 720 O O . ASP A 1 92 ? -11.348 -5.903 15.756 1.00 80.62 92 ASP A O 1
ATOM 724 N N . GLU A 1 93 ? -12.674 -4.124 16.053 1.00 76.12 93 GLU A N 1
ATOM 725 C CA . GLU A 1 93 ? -11.569 -3.180 16.178 1.00 76.12 93 GLU A CA 1
ATOM 726 C C . GLU A 1 93 ? -10.948 -3.348 17.574 1.00 76.12 93 GLU A C 1
ATOM 728 O O . GLU A 1 93 ? -11.686 -3.328 18.561 1.00 76.12 93 GLU A O 1
ATOM 733 N N . PRO A 1 94 ? -9.621 -3.565 17.704 1.00 77.12 94 PRO A N 1
ATOM 734 C CA . PRO A 1 94 ? -8.541 -3.202 16.772 1.00 77.12 94 PRO A CA 1
ATOM 735 C C . PRO A 1 94 ? -7.897 -4.378 16.016 1.00 77.12 94 PRO A C 1
ATOM 737 O O . PRO A 1 94 ? -7.024 -4.171 15.168 1.00 77.12 94 PRO A O 1
ATOM 740 N N . LEU A 1 95 ? -8.309 -5.612 16.319 1.00 75.44 95 LEU A N 1
ATOM 741 C CA . LEU A 1 95 ? -7.787 -6.829 15.692 1.00 75.44 95 LEU A CA 1
ATOM 742 C C . LEU A 1 95 ? -7.963 -6.777 14.174 1.00 75.44 95 LEU A C 1
ATOM 744 O O . LEU A 1 95 ? -7.021 -7.076 13.445 1.00 75.44 95 LEU A O 1
ATOM 748 N N . ARG A 1 96 ? -9.107 -6.270 13.698 1.00 77.00 96 ARG A N 1
ATOM 749 C CA . ARG A 1 96 ? -9.383 -6.105 12.266 1.00 77.00 96 ARG A CA 1
ATOM 750 C C . ARG A 1 96 ? -8.297 -5.322 11.518 1.00 77.00 96 ARG A C 1
ATOM 752 O O . ARG A 1 96 ? -7.872 -5.750 10.447 1.00 77.00 96 ARG A O 1
ATOM 759 N N . LYS A 1 97 ? -7.798 -4.213 12.077 1.00 79.56 97 LYS A N 1
ATOM 760 C CA . LYS A 1 97 ? -6.744 -3.388 11.450 1.00 79.56 97 LYS A CA 1
ATOM 761 C C . LYS A 1 97 ? -5.373 -4.054 11.475 1.00 79.56 97 LYS A C 1
ATOM 763 O O . LYS A 1 97 ? -4.645 -3.980 10.488 1.00 79.56 97 LYS A O 1
ATOM 768 N N . ILE A 1 98 ? -5.024 -4.710 12.581 1.00 78.06 98 ILE A N 1
ATOM 769 C CA . ILE A 1 98 ? -3.745 -5.427 12.713 1.00 78.06 98 ILE A CA 1
ATOM 770 C C . ILE A 1 98 ? -3.679 -6.553 11.683 1.00 78.06 98 ILE A C 1
ATOM 772 O O . ILE A 1 98 ? -2.676 -6.733 10.994 1.00 78.06 98 ILE A O 1
ATOM 776 N N . THR A 1 99 ? -4.777 -7.278 11.523 1.00 76.06 99 THR A N 1
ATOM 777 C CA . THR A 1 99 ? -4.856 -8.364 10.551 1.00 76.06 99 THR A CA 1
ATOM 778 C C . THR A 1 99 ? -4.940 -7.844 9.131 1.00 76.06 99 THR A C 1
ATOM 780 O O . THR A 1 99 ? -4.322 -8.433 8.255 1.00 76.06 99 THR A O 1
ATOM 783 N N . ALA A 1 100 ? -5.595 -6.708 8.890 1.00 79.50 100 ALA A N 1
ATOM 784 C CA . ALA A 1 100 ? -5.561 -6.070 7.577 1.00 79.50 100 ALA A CA 1
ATOM 785 C C . ALA A 1 100 ? -4.134 -5.718 7.145 1.00 79.50 100 ALA A C 1
ATOM 787 O O . ALA A 1 100 ? -3.813 -5.836 5.967 1.00 79.50 100 ALA A O 1
ATOM 788 N N . PHE A 1 101 ? -3.261 -5.359 8.089 1.00 83.06 101 PHE A N 1
ATOM 789 C CA . PHE A 1 101 ? -1.842 -5.164 7.803 1.00 83.06 101 PHE A CA 1
ATOM 790 C C . PHE A 1 101 ? -1.153 -6.481 7.434 1.00 83.06 101 PHE A C 1
ATOM 792 O O . PHE A 1 101 ? -0.488 -6.550 6.406 1.00 83.06 101 PHE A O 1
ATOM 799 N N . ALA A 1 102 ? -1.362 -7.544 8.218 1.00 77.25 102 ALA A N 1
ATOM 800 C CA . ALA A 1 102 ? -0.812 -8.875 7.935 1.00 77.25 102 ALA A CA 1
ATOM 801 C C . ALA A 1 102 ? -1.254 -9.419 6.573 1.00 77.25 102 ALA A C 1
ATOM 803 O O . ALA A 1 102 ? -0.443 -9.913 5.793 1.00 77.25 102 ALA A O 1
ATOM 804 N N . VAL A 1 103 ? -2.540 -9.272 6.273 1.00 74.81 103 VAL A N 1
ATOM 805 C CA . VAL A 1 103 ? -3.142 -9.672 5.005 1.00 74.81 103 VAL A CA 1
ATOM 806 C C . VAL A 1 103 ? -2.628 -8.792 3.873 1.00 74.81 103 VAL A C 1
ATOM 808 O O . VAL A 1 103 ? -2.268 -9.319 2.831 1.00 74.81 103 VAL A O 1
ATOM 811 N N . GLY A 1 104 ? -2.498 -7.479 4.077 1.00 78.75 104 GLY A N 1
ATOM 812 C CA . GLY A 1 104 ? -1.881 -6.578 3.103 1.00 78.75 104 GLY A CA 1
ATOM 813 C C . GLY A 1 104 ? -0.459 -7.001 2.732 1.00 78.75 104 GLY A C 1
ATOM 814 O O . GLY A 1 104 ? -0.138 -7.097 1.551 1.00 78.75 104 GLY A O 1
ATOM 815 N N . VAL A 1 105 ? 0.365 -7.352 3.725 1.00 80.88 105 VAL A N 1
ATOM 816 C CA . VAL A 1 105 ? 1.713 -7.895 3.494 1.00 80.88 105 VAL A CA 1
ATOM 817 C C . VAL A 1 105 ? 1.643 -9.229 2.743 1.00 80.88 105 VAL A C 1
ATOM 819 O O . VAL A 1 105 ? 2.312 -9.375 1.721 1.00 80.88 105 VAL A O 1
ATOM 822 N N . ALA A 1 106 ? 0.802 -10.171 3.175 1.00 73.12 106 ALA A N 1
ATOM 823 C CA . ALA A 1 106 ? 0.666 -11.484 2.538 1.00 73.12 106 ALA A CA 1
ATOM 824 C C . ALA A 1 106 ? 0.139 -11.415 1.091 1.00 73.12 106 ALA A C 1
ATOM 826 O O . ALA A 1 106 ? 0.506 -12.241 0.261 1.00 73.12 106 ALA A O 1
ATOM 827 N N . LEU A 1 107 ? -0.691 -10.418 0.775 1.00 75.50 107 LEU A N 1
ATOM 828 C CA . LEU A 1 107 ? -1.254 -10.189 -0.558 1.00 75.50 107 LEU A CA 1
ATOM 829 C C . LEU A 1 107 ? -0.341 -9.358 -1.473 1.00 75.50 107 LEU A C 1
ATOM 831 O O . LEU A 1 107 ? -0.650 -9.195 -2.654 1.00 75.50 107 LEU A O 1
ATOM 835 N N . THR A 1 108 ? 0.803 -8.880 -0.976 1.00 79.94 108 THR A N 1
ATOM 836 C CA . THR A 1 108 ? 1.792 -8.118 -1.760 1.00 79.94 108 THR A CA 1
ATOM 837 C C . THR A 1 108 ? 2.226 -8.837 -3.045 1.00 79.94 108 THR A C 1
ATOM 839 O O . THR A 1 108 ? 2.211 -8.197 -4.098 1.00 79.94 108 THR A O 1
ATOM 842 N N . PRO A 1 109 ? 2.551 -10.151 -3.039 1.00 72.38 109 PRO A N 1
ATOM 843 C CA . PRO A 1 109 ? 2.925 -10.858 -4.266 1.00 72.38 109 PRO A CA 1
ATOM 844 C C . PRO A 1 109 ? 1.792 -10.890 -5.297 1.00 72.38 109 PRO A C 1
ATOM 846 O O . PRO A 1 109 ? 2.042 -10.777 -6.495 1.00 72.38 109 PRO A O 1
ATOM 849 N N . LEU A 1 110 ? 0.538 -10.987 -4.840 1.00 70.12 110 LEU A N 1
ATOM 850 C CA . LEU A 1 110 ? -0.633 -10.971 -5.714 1.00 70.12 110 LEU A CA 1
ATOM 851 C C . LEU A 1 110 ? -0.850 -9.584 -6.332 1.00 70.12 110 LEU A C 1
ATOM 853 O O . LEU A 1 110 ? -1.102 -9.480 -7.531 1.00 70.12 110 LEU A O 1
ATOM 857 N N . ALA A 1 111 ? -0.710 -8.521 -5.535 1.00 77.44 111 ALA A N 1
ATOM 858 C CA . ALA A 1 111 ? -0.779 -7.147 -6.024 1.00 77.44 111 ALA A CA 1
ATOM 859 C C . ALA A 1 111 ? 0.331 -6.858 -7.046 1.00 77.44 111 ALA A C 1
ATOM 861 O O . ALA A 1 111 ? 0.073 -6.234 -8.074 1.00 77.44 111 ALA A O 1
ATOM 862 N N . LEU A 1 112 ? 1.546 -7.356 -6.798 1.00 77.94 112 LEU A N 1
ATOM 863 C CA . LEU A 1 112 ? 2.684 -7.231 -7.707 1.00 77.94 112 LEU A CA 1
ATOM 864 C C . LEU A 1 112 ? 2.444 -7.975 -9.024 1.00 77.94 112 LEU A C 1
ATOM 866 O O . LEU A 1 112 ? 2.638 -7.400 -10.093 1.00 77.94 112 LEU A O 1
ATOM 870 N N . TRP A 1 113 ? 1.973 -9.223 -8.958 1.00 71.06 113 TRP A N 1
ATOM 871 C CA . TRP A 1 113 ? 1.628 -10.003 -10.146 1.00 71.06 113 TRP A CA 1
ATOM 872 C C . TRP A 1 113 ? 0.526 -9.329 -10.970 1.00 71.06 113 TRP A C 1
ATOM 874 O O . TRP A 1 113 ? 0.671 -9.153 -12.178 1.00 71.06 113 TRP A O 1
ATOM 884 N N . GLY A 1 114 ? -0.555 -8.889 -10.319 1.00 67.25 114 GLY A N 1
ATOM 885 C CA . GLY A 1 114 ? -1.636 -8.165 -10.983 1.00 67.25 114 GLY A CA 1
ATOM 886 C C . GLY A 1 114 ? -1.151 -6.869 -11.634 1.00 67.25 114 GLY A C 1
ATOM 887 O O . GLY A 1 114 ? -1.504 -6.589 -12.779 1.00 67.25 114 GLY A O 1
ATOM 888 N N . ALA A 1 115 ? -0.290 -6.111 -10.948 1.00 78.38 115 ALA A N 1
ATOM 889 C CA . ALA A 1 115 ? 0.283 -4.881 -11.480 1.00 78.38 115 ALA A CA 1
ATOM 890 C C . ALA A 1 115 ? 1.162 -5.165 -12.696 1.00 78.38 115 ALA A C 1
ATOM 892 O O . ALA A 1 115 ? 1.062 -4.458 -13.696 1.00 78.38 115 ALA A O 1
ATOM 893 N N . PHE A 1 116 ? 1.975 -6.220 -12.643 1.00 74.81 116 PHE A N 1
ATOM 894 C CA . PHE A 1 116 ? 2.802 -6.665 -13.759 1.00 74.81 116 PHE A CA 1
ATOM 895 C C . PHE A 1 116 ? 1.950 -7.022 -14.983 1.00 74.81 116 PHE A C 1
ATOM 897 O O . PHE A 1 116 ? 2.156 -6.461 -16.060 1.00 74.81 116 PHE A O 1
ATOM 904 N N . VAL A 1 117 ? 0.951 -7.896 -14.816 1.00 71.25 117 VAL A N 1
ATOM 905 C CA . VAL A 1 117 ? 0.056 -8.318 -15.907 1.00 71.25 117 VAL A CA 1
ATOM 906 C C . VAL A 1 117 ? -0.694 -7.120 -16.493 1.00 71.25 117 VAL A C 1
ATOM 908 O O . VAL A 1 117 ? -0.712 -6.954 -17.711 1.00 71.25 117 VAL A O 1
ATOM 911 N N . ALA A 1 118 ? -1.251 -6.246 -15.652 1.00 73.00 118 ALA A N 1
ATOM 912 C CA . ALA A 1 118 ? -1.956 -5.047 -16.101 1.00 73.00 118 ALA A CA 1
ATOM 913 C C . ALA A 1 118 ? -1.025 -4.062 -16.833 1.00 73.00 118 ALA A C 1
ATOM 915 O O . ALA A 1 118 ? -1.389 -3.545 -17.885 1.00 73.00 118 ALA A O 1
ATOM 916 N N . THR A 1 119 ? 0.201 -3.857 -16.338 1.00 74.00 119 THR A N 1
ATOM 917 C CA . THR A 1 119 ? 1.212 -3.008 -17.000 1.00 74.00 119 THR A CA 1
ATOM 918 C C . THR A 1 119 ? 1.517 -3.522 -18.410 1.00 74.00 119 THR A C 1
ATOM 920 O O . THR A 1 119 ? 1.610 -2.735 -19.351 1.00 74.00 119 THR A O 1
ATOM 923 N N . ARG A 1 120 ? 1.635 -4.847 -18.583 1.00 72.56 120 ARG A N 1
ATOM 924 C CA . ARG A 1 120 ? 1.866 -5.475 -19.896 1.00 72.56 120 ARG A CA 1
ATOM 925 C C . ARG A 1 120 ? 0.656 -5.381 -20.814 1.00 72.56 120 ARG A C 1
ATOM 927 O O . ARG A 1 120 ? 0.822 -5.023 -21.974 1.00 72.56 120 ARG A O 1
ATOM 934 N N . ALA A 1 121 ? -0.538 -5.661 -20.298 1.00 72.81 121 ALA A N 1
ATOM 935 C CA . ALA A 1 121 ? -1.781 -5.578 -21.060 1.00 72.81 121 ALA A CA 1
ATOM 936 C C . ALA A 1 121 ? -2.044 -4.158 -21.591 1.00 72.81 121 ALA A C 1
ATOM 938 O O . ALA A 1 121 ? -2.539 -3.997 -22.700 1.00 72.81 121 ALA A O 1
ATOM 939 N N . LEU A 1 122 ? -1.658 -3.131 -20.826 1.00 76.56 122 LEU A N 1
ATOM 940 C CA . LEU A 1 122 ? -1.774 -1.723 -21.215 1.00 76.56 122 LEU A CA 1
ATOM 941 C C . LEU A 1 122 ? -0.637 -1.237 -22.133 1.00 76.56 122 LEU A C 1
ATOM 943 O O . LEU A 1 122 ? -0.588 -0.056 -22.464 1.00 76.56 122 LEU A O 1
ATOM 947 N N . GLY A 1 123 ? 0.300 -2.108 -22.525 1.00 72.19 123 GLY A N 1
ATOM 948 C CA . GLY A 1 123 ? 1.438 -1.740 -23.375 1.00 72.19 123 GLY A CA 1
ATOM 949 C C . GLY A 1 123 ? 2.473 -0.835 -22.694 1.00 72.19 123 GLY A C 1
ATOM 950 O O . GLY A 1 123 ? 3.387 -0.349 -23.352 1.00 72.19 123 GLY A O 1
ATOM 951 N N . LEU A 1 124 ? 2.375 -0.636 -21.376 1.00 66.94 124 LEU A N 1
ATOM 952 C CA . LEU A 1 124 ? 3.236 0.267 -20.602 1.00 66.94 124 LEU A CA 1
ATOM 953 C C . LEU A 1 124 ? 4.615 -0.345 -20.277 1.00 66.94 124 LEU A C 1
ATOM 955 O O . LEU A 1 124 ? 5.473 0.335 -19.727 1.00 66.94 124 LEU A O 1
ATOM 959 N N . GLY A 1 125 ? 4.832 -1.627 -20.604 1.00 58.09 125 GLY A N 1
ATOM 960 C CA . GLY A 1 125 ? 6.032 -2.405 -20.261 1.00 58.09 125 GLY A CA 1
ATOM 961 C C . GLY A 1 125 ? 6.808 -2.956 -21.463 1.00 58.09 125 GLY A C 1
ATOM 962 O O . GLY A 1 125 ? 7.255 -4.108 -21.427 1.00 58.09 125 GLY A O 1
ATOM 963 N N . ALA A 1 126 ? 6.926 -2.191 -22.551 1.00 48.72 126 ALA A N 1
ATOM 964 C CA . ALA A 1 126 ? 7.705 -2.590 -23.722 1.00 48.72 126 ALA A CA 1
ATOM 965 C C . ALA A 1 126 ? 9.214 -2.566 -23.399 1.00 48.72 126 ALA A C 1
ATOM 967 O O . ALA A 1 126 ? 9.816 -1.501 -23.318 1.00 48.72 126 ALA A O 1
ATOM 968 N N . GLY A 1 127 ? 9.826 -3.739 -23.190 1.00 53.22 127 GLY A N 1
ATOM 969 C CA . GLY A 1 127 ? 11.291 -3.874 -23.127 1.00 53.22 127 GLY A CA 1
ATOM 970 C C . GLY A 1 127 ? 11.869 -4.674 -21.958 1.00 53.22 127 GLY A C 1
ATOM 971 O O . GLY A 1 127 ? 13.051 -4.998 -21.998 1.00 53.22 127 GLY A O 1
ATOM 972 N N . VAL A 1 128 ? 11.084 -5.049 -20.942 1.00 51.84 128 VAL A N 1
ATOM 973 C CA . VAL A 1 128 ? 11.628 -5.836 -19.818 1.00 51.84 128 VAL A CA 1
ATOM 974 C C . VAL A 1 128 ? 11.447 -7.337 -20.057 1.00 51.84 128 VAL A C 1
ATOM 976 O O . VAL A 1 128 ? 10.318 -7.771 -20.306 1.00 51.84 128 VAL A O 1
ATOM 979 N N . PRO A 1 129 ? 12.511 -8.154 -20.020 1.00 49.91 129 PRO A N 1
ATOM 980 C CA . PRO A 1 129 ? 12.395 -9.591 -20.231 1.00 49.91 129 PRO A CA 1
ATOM 981 C C . PRO A 1 129 ? 11.716 -10.279 -19.027 1.00 49.91 129 PRO A C 1
ATOM 983 O O . PRO A 1 129 ? 11.782 -9.814 -17.888 1.00 49.91 129 PRO A O 1
ATOM 986 N N . ALA A 1 130 ? 10.983 -11.368 -19.287 1.00 49.28 130 ALA A N 1
ATOM 987 C CA . ALA A 1 130 ? 10.119 -12.061 -18.312 1.00 49.28 130 ALA A CA 1
ATOM 988 C C . ALA A 1 130 ? 10.870 -12.686 -17.112 1.00 49.28 130 ALA A C 1
ATOM 990 O O . ALA A 1 130 ? 10.255 -13.127 -16.147 1.00 49.28 130 ALA A O 1
ATOM 991 N N . ASN A 1 131 ? 12.199 -12.694 -17.161 1.00 47.44 131 ASN A N 1
ATOM 992 C CA . ASN A 1 131 ? 13.128 -13.246 -16.176 1.00 47.44 131 ASN A CA 1
ATOM 993 C C . ASN A 1 131 ? 13.547 -12.255 -15.064 1.00 47.44 131 ASN A C 1
ATOM 995 O O . ASN A 1 131 ? 14.338 -12.626 -14.206 1.00 47.44 131 ASN A O 1
ATOM 999 N N . VAL A 1 132 ? 13.020 -11.021 -15.039 1.00 45.94 132 VAL A N 1
ATOM 1000 C CA . VAL A 1 132 ? 13.305 -10.017 -13.980 1.00 45.94 132 VAL A CA 1
ATOM 1001 C C . VAL A 1 132 ? 12.505 -10.257 -12.686 1.00 45.94 132 VAL A C 1
ATOM 1003 O O . VAL A 1 132 ? 12.718 -9.584 -11.681 1.00 45.94 132 VAL A O 1
ATOM 1006 N N . LEU A 1 133 ? 11.645 -11.279 -12.650 1.00 45.34 133 LEU A N 1
ATOM 1007 C CA . LEU A 1 133 ? 11.188 -11.885 -11.395 1.00 45.34 133 LEU A CA 1
ATOM 1008 C C . LEU A 1 133 ? 12.332 -12.723 -10.800 1.00 45.34 133 LEU A C 1
ATOM 1010 O O . LEU A 1 133 ? 12.241 -13.944 -10.696 1.00 45.34 133 LEU A O 1
ATOM 1014 N N . GLY A 1 134 ? 13.446 -12.067 -10.468 1.00 45.19 134 GLY A N 1
ATOM 1015 C CA . GLY A 1 134 ? 14.492 -12.681 -9.664 1.00 45.19 134 GLY A CA 1
ATOM 1016 C C . GLY A 1 134 ? 13.896 -13.183 -8.343 1.00 45.19 134 GLY A C 1
ATOM 1017 O O . GLY A 1 134 ? 12.887 -12.635 -7.881 1.00 45.19 134 GLY A O 1
ATOM 1018 N N . PRO A 1 135 ? 14.470 -14.238 -7.742 1.00 40.69 135 PRO A N 1
ATOM 1019 C CA . PRO A 1 135 ? 13.992 -14.754 -6.467 1.00 40.69 135 PRO A CA 1
ATOM 1020 C C . PRO A 1 135 ? 13.926 -13.609 -5.452 1.00 40.69 135 PRO A C 1
ATOM 1022 O O . PRO A 1 135 ? 14.905 -12.889 -5.268 1.00 40.69 135 PRO A O 1
ATOM 1025 N N . ILE A 1 136 ? 12.765 -13.425 -4.812 1.00 47.66 136 ILE A N 1
ATOM 1026 C CA . ILE A 1 136 ? 12.636 -12.515 -3.669 1.00 47.66 136 ILE A CA 1
ATOM 1027 C C . ILE A 1 136 ? 13.650 -13.000 -2.633 1.00 47.66 136 ILE A C 1
ATOM 1029 O O . ILE A 1 136 ? 13.515 -14.109 -2.111 1.00 47.66 136 ILE A O 1
ATOM 1033 N N . GLU A 1 137 ? 14.696 -12.213 -2.390 1.00 41.84 137 GLU A N 1
ATOM 1034 C CA . GLU A 1 137 ? 15.783 -12.649 -1.524 1.00 41.84 137 GLU A CA 1
ATOM 1035 C C . GLU A 1 137 ? 15.265 -12.890 -0.091 1.00 41.84 137 GLU A C 1
ATOM 1037 O O . GLU A 1 137 ? 14.497 -12.081 0.442 1.00 41.84 137 GLU A O 1
ATOM 1042 N N . PRO A 1 138 ? 15.685 -13.977 0.584 1.00 37.59 138 PRO A N 1
ATOM 1043 C CA . PRO A 1 138 ? 15.258 -14.292 1.951 1.00 37.59 138 PRO A CA 1
ATOM 1044 C C . PRO A 1 138 ? 15.520 -13.161 2.958 1.00 37.59 138 PRO A C 1
ATOM 1046 O O . PRO A 1 138 ? 14.772 -12.999 3.923 1.00 37.59 138 PRO A O 1
ATOM 1049 N N . ALA A 1 139 ? 16.556 -12.350 2.720 1.00 38.28 139 ALA A N 1
ATOM 1050 C CA . ALA A 1 139 ? 16.880 -11.176 3.527 1.00 38.28 139 ALA A CA 1
ATOM 1051 C C . ALA A 1 139 ? 15.743 -10.137 3.526 1.00 38.28 139 ALA A C 1
ATOM 1053 O O . ALA A 1 139 ? 15.402 -9.594 4.579 1.00 38.28 139 ALA A O 1
ATOM 1054 N N . SER A 1 140 ? 15.089 -9.927 2.380 1.00 44.31 140 SER A N 1
ATOM 1055 C CA . SER A 1 140 ? 13.924 -9.048 2.253 1.00 44.31 140 SER A CA 1
ATOM 1056 C C . SER A 1 140 ? 12.739 -9.559 3.072 1.00 44.31 140 SER A C 1
ATOM 1058 O O . SER A 1 140 ? 12.040 -8.770 3.704 1.00 44.31 140 SER A O 1
ATOM 1060 N N . LEU A 1 141 ? 12.537 -10.880 3.132 1.00 42.66 141 LEU A N 1
ATOM 1061 C CA . LEU A 1 141 ? 11.455 -11.495 3.909 1.00 42.66 141 LEU A CA 1
ATOM 1062 C C . LEU A 1 141 ? 11.672 -11.359 5.420 1.00 42.66 141 LEU A C 1
ATOM 1064 O O . LEU A 1 141 ? 10.732 -11.039 6.147 1.00 42.66 141 LEU A O 1
ATOM 1068 N N . LEU A 1 142 ? 12.905 -11.549 5.899 1.00 40.41 142 LEU A N 1
ATOM 1069 C CA . LEU A 1 142 ? 13.249 -11.367 7.314 1.00 40.41 142 LEU A CA 1
ATOM 1070 C C . LEU A 1 142 ? 13.134 -9.901 7.744 1.00 40.41 142 LEU A C 1
ATOM 1072 O O . LEU A 1 142 ? 12.630 -9.613 8.830 1.00 40.41 142 LEU A O 1
ATOM 1076 N N . PHE A 1 143 ? 13.543 -8.969 6.882 1.00 44.91 143 PHE A N 1
ATOM 1077 C CA . PHE A 1 143 ? 13.440 -7.537 7.146 1.00 44.91 143 PHE A CA 1
ATOM 1078 C C . PHE A 1 143 ? 11.976 -7.062 7.159 1.00 44.91 143 PHE A C 1
ATOM 1080 O O . PHE A 1 143 ? 11.568 -6.339 8.069 1.00 44.91 143 PHE A O 1
ATOM 1087 N N . VAL A 1 144 ? 11.146 -7.547 6.228 1.00 47.09 144 VAL A N 1
ATOM 1088 C CA . VAL A 1 144 ? 9.686 -7.347 6.253 1.00 47.09 144 VAL A CA 1
ATOM 1089 C C . VAL A 1 144 ? 9.069 -7.955 7.516 1.00 47.09 144 VAL A C 1
ATOM 1091 O O . VAL A 1 144 ? 8.243 -7.309 8.157 1.00 47.09 144 VAL A O 1
ATOM 1094 N N . GLY A 1 145 ? 9.501 -9.151 7.924 1.00 45.88 145 GLY A N 1
ATOM 1095 C CA . GLY A 1 145 ? 9.063 -9.802 9.160 1.00 45.88 145 GLY A CA 1
ATOM 1096 C C . GLY A 1 145 ? 9.410 -9.005 10.424 1.00 45.88 145 GLY A C 1
ATOM 1097 O O . GLY A 1 145 ? 8.574 -8.873 11.318 1.00 45.88 145 GLY A O 1
ATOM 1098 N N . PHE A 1 146 ? 10.605 -8.412 10.483 1.00 50.22 146 PHE A N 1
ATOM 1099 C CA . PHE A 1 146 ? 11.028 -7.537 11.580 1.00 50.22 146 PHE A CA 1
ATOM 1100 C C . PHE A 1 146 ? 10.154 -6.279 11.678 1.00 50.22 146 PHE A C 1
ATOM 1102 O O . PHE A 1 146 ? 9.621 -5.971 12.745 1.00 50.22 146 PHE A O 1
ATOM 1109 N N . TRP A 1 147 ? 9.933 -5.583 10.561 1.00 48.66 147 TRP A N 1
ATOM 1110 C CA . TRP A 1 147 ? 9.068 -4.401 10.543 1.00 48.66 147 TRP A CA 1
ATOM 1111 C C . TRP A 1 147 ? 7.604 -4.740 10.829 1.00 48.66 147 TRP A C 1
ATOM 1113 O O . TRP A 1 147 ? 6.927 -3.986 11.529 1.00 48.66 147 TRP A O 1
ATOM 1123 N N . PHE A 1 148 ? 7.129 -5.896 10.364 1.00 51.72 148 PHE A N 1
ATOM 1124 C CA . PHE A 1 148 ? 5.814 -6.438 10.696 1.00 51.72 148 PHE A CA 1
ATOM 1125 C C . PHE A 1 148 ? 5.661 -6.671 12.208 1.00 51.72 148 PHE A C 1
ATOM 1127 O O . PHE A 1 148 ? 4.660 -6.261 12.796 1.00 51.72 148 PHE A O 1
ATOM 1134 N N . LEU A 1 149 ? 6.680 -7.234 12.863 1.00 57.50 149 LEU A N 1
ATOM 1135 C CA . LEU A 1 149 ? 6.734 -7.381 14.320 1.00 57.50 149 LEU A CA 1
ATOM 1136 C C . LEU A 1 149 ? 6.699 -6.024 15.035 1.00 57.50 149 LEU A C 1
ATOM 1138 O O . LEU A 1 149 ? 5.891 -5.836 15.947 1.00 57.50 149 LEU A O 1
ATOM 1142 N N . CYS A 1 150 ? 7.510 -5.052 14.604 1.00 53.72 150 CYS A N 1
ATOM 1143 C CA . CYS A 1 150 ? 7.486 -3.697 15.162 1.00 53.72 150 CYS A CA 1
ATOM 1144 C C . CYS A 1 150 ? 6.103 -3.048 15.013 1.00 53.72 150 CYS A C 1
ATOM 1146 O O . CYS A 1 150 ? 5.583 -2.461 15.966 1.00 53.72 150 CYS A O 1
ATOM 1148 N N . PHE A 1 151 ? 5.477 -3.199 13.845 1.00 55.00 151 PHE A N 1
ATOM 1149 C CA . PHE A 1 151 ? 4.153 -2.658 13.565 1.00 55.00 151 PHE A CA 1
ATOM 1150 C C . PHE A 1 151 ? 3.059 -3.306 14.422 1.00 55.00 151 PHE A C 1
ATOM 1152 O O . PHE A 1 151 ? 2.217 -2.594 14.976 1.00 55.00 151 PHE A O 1
ATOM 1159 N N . ILE A 1 152 ? 3.088 -4.633 14.597 1.00 59.03 152 ILE A N 1
ATOM 1160 C CA . ILE A 1 152 ? 2.189 -5.349 15.512 1.00 59.03 152 ILE A CA 1
ATOM 1161 C C . ILE A 1 152 ? 2.342 -4.803 16.930 1.00 59.03 152 ILE A C 1
ATOM 1163 O O . ILE A 1 152 ? 1.345 -4.485 17.575 1.00 59.03 152 ILE A O 1
ATOM 1167 N N . VAL A 1 153 ? 3.576 -4.653 17.416 1.00 61.88 153 VAL A N 1
ATOM 1168 C CA . VAL A 1 153 ? 3.838 -4.167 18.777 1.00 61.88 153 VAL A CA 1
ATOM 1169 C C . VAL A 1 153 ? 3.282 -2.756 18.974 1.00 61.88 153 VAL A C 1
ATOM 1171 O O . VAL A 1 153 ? 2.614 -2.499 19.977 1.00 61.88 153 VAL A O 1
ATOM 1174 N N . VAL A 1 154 ? 3.510 -1.844 18.025 1.00 63.47 154 VAL A N 1
ATOM 1175 C CA . VAL A 1 154 ? 2.991 -0.469 18.096 1.00 63.47 154 VAL A CA 1
ATOM 1176 C C . VAL A 1 154 ? 1.464 -0.451 18.019 1.00 63.47 154 VAL A C 1
ATOM 1178 O O . VAL A 1 154 ? 0.824 0.203 18.842 1.00 63.47 154 VAL A O 1
ATOM 1181 N N . SER A 1 155 ? 0.872 -1.211 17.099 1.00 52.28 155 SER A N 1
ATOM 1182 C CA . SER A 1 155 ? -0.582 -1.272 16.919 1.00 52.28 155 SER A CA 1
ATOM 1183 C C . SER A 1 155 ? -1.285 -1.880 18.130 1.00 52.28 155 SER A C 1
ATOM 1185 O O . SER A 1 155 ? -2.295 -1.348 18.581 1.00 52.28 155 SER 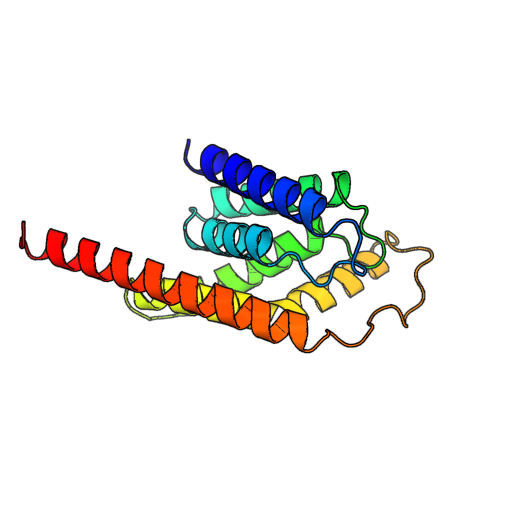A O 1
ATOM 1187 N N . LEU A 1 156 ? -0.722 -2.935 18.729 1.00 61.62 156 LEU A N 1
ATOM 1188 C CA . LEU A 1 156 ? -1.216 -3.515 19.980 1.00 61.62 156 LEU A CA 1
ATOM 1189 C C . LEU A 1 156 ? -1.097 -2.534 21.151 1.00 61.62 156 LEU A C 1
ATOM 1191 O O . LEU A 1 156 ? -1.987 -2.480 21.998 1.00 61.62 156 LEU A O 1
ATOM 1195 N N . ARG A 1 157 ? -0.018 -1.747 21.222 1.00 66.75 157 ARG A N 1
ATOM 1196 C CA . ARG A 1 157 ? 0.136 -0.707 22.252 1.00 66.75 157 ARG A CA 1
ATOM 1197 C C . ARG A 1 157 ? -0.884 0.418 22.075 1.00 66.75 157 ARG A C 1
ATOM 1199 O O . ARG A 1 157 ? -1.479 0.835 23.065 1.00 66.75 157 ARG A O 1
ATOM 1206 N N . ALA A 1 158 ? -1.114 0.875 20.846 1.00 60.16 158 ALA A N 1
ATOM 1207 C CA . ALA A 1 158 ? -2.119 1.891 20.535 1.00 60.16 158 ALA A CA 1
ATOM 1208 C C . ALA A 1 158 ? -3.538 1.397 20.867 1.00 60.16 158 ALA A C 1
ATOM 1210 O O . ALA A 1 158 ? -4.264 2.056 21.605 1.00 60.16 158 ALA A O 1
ATOM 1211 N N . ALA A 1 159 ? -3.869 0.180 20.434 1.00 59.06 159 ALA A N 1
ATOM 1212 C CA . ALA A 1 159 ? -5.102 -0.528 20.764 1.00 59.06 159 ALA A CA 1
ATOM 1213 C C . ALA A 1 159 ? -5.351 -0.642 22.276 1.00 59.06 159 ALA A C 1
ATOM 1215 O O . ALA A 1 159 ? -6.453 -0.387 22.755 1.00 59.06 159 ALA A O 1
ATOM 1216 N N . ARG A 1 160 ? -4.325 -1.030 23.046 1.00 68.81 160 ARG A N 1
ATOM 1217 C CA . ARG A 1 160 ? -4.418 -1.129 24.510 1.00 68.81 160 ARG A CA 1
ATOM 1218 C C . ARG A 1 160 ? -4.687 0.231 25.153 1.00 68.81 160 ARG A C 1
ATOM 1220 O O . ARG A 1 160 ? -5.528 0.292 26.042 1.00 68.81 160 ARG A O 1
ATOM 1227 N N . ARG A 1 161 ? -4.032 1.299 24.684 1.00 67.31 161 ARG A N 1
ATOM 1228 C CA . ARG A 1 161 ? -4.268 2.671 25.167 1.00 67.31 161 ARG A CA 1
ATOM 1229 C C . ARG A 1 161 ? -5.688 3.150 24.874 1.00 67.31 161 ARG A C 1
ATOM 1231 O O . ARG A 1 161 ? -6.332 3.675 25.769 1.00 67.31 161 ARG A O 1
ATOM 1238 N N . GLU A 1 162 ? -6.205 2.926 23.665 1.00 62.41 162 GLU A N 1
ATOM 1239 C CA . GLU A 1 162 ? -7.599 3.269 23.334 1.00 62.41 162 GLU A CA 1
ATOM 1240 C C . GLU A 1 162 ? -8.592 2.531 24.239 1.00 62.41 162 GLU A C 1
ATOM 1242 O O . GLU A 1 162 ? -9.533 3.135 24.748 1.00 62.41 162 GLU A O 1
ATOM 1247 N N . ARG A 1 163 ? -8.349 1.242 24.505 1.00 61.31 163 ARG A N 1
ATOM 1248 C CA . ARG A 1 163 ? -9.187 0.440 25.405 1.00 61.31 163 ARG A CA 1
ATOM 1249 C C . ARG A 1 163 ? -9.117 0.922 26.857 1.00 61.31 163 ARG A C 1
ATOM 1251 O O . ARG A 1 163 ? -10.140 0.939 27.528 1.00 61.31 163 ARG A O 1
ATOM 1258 N N . GLN A 1 164 ? -7.938 1.319 27.335 1.00 65.88 164 GLN A N 1
ATOM 1259 C CA . GLN A 1 164 ? -7.751 1.894 28.674 1.00 65.88 164 GLN A CA 1
ATOM 1260 C C . GLN A 1 164 ? -8.483 3.233 28.820 1.00 65.88 164 GLN A C 1
ATOM 1262 O O . GLN A 1 164 ? -9.228 3.408 29.781 1.00 65.88 164 GLN A O 1
ATOM 1267 N N . ASN A 1 165 ? -8.370 4.111 27.820 1.00 64.75 165 ASN A N 1
ATOM 1268 C CA . ASN A 1 165 ? -9.082 5.389 27.782 1.00 64.75 165 ASN A CA 1
ATOM 1269 C C . ASN A 1 165 ? -10.609 5.197 27.726 1.00 64.75 165 ASN A C 1
ATOM 1271 O O . ASN A 1 165 ? -11.346 5.911 28.396 1.00 64.75 165 ASN A O 1
ATOM 1275 N N . ALA A 1 166 ? -11.099 4.216 26.959 1.00 60.78 166 ALA A N 1
ATOM 1276 C CA . ALA A 1 166 ? -12.530 3.914 26.857 1.00 60.78 166 ALA A CA 1
ATOM 1277 C C . ALA A 1 166 ? -13.121 3.302 28.141 1.00 60.78 166 ALA A C 1
ATOM 1279 O O . ALA A 1 166 ? -14.315 3.437 28.392 1.00 60.78 166 ALA A O 1
ATOM 1280 N N . LEU A 1 167 ? -12.294 2.632 28.950 1.00 71.12 167 LEU A N 1
ATOM 1281 C CA . LEU A 1 167 ? -12.683 2.033 30.230 1.00 71.12 167 LEU A CA 1
ATOM 1282 C C . LEU A 1 167 ? -12.477 2.978 31.429 1.00 71.12 167 LEU A C 1
ATOM 1284 O O . LEU A 1 167 ? -12.673 2.554 32.564 1.00 71.12 167 LEU A O 1
ATOM 1288 N N . GLY A 1 168 ? -12.087 4.237 31.199 1.00 50.53 168 GLY A N 1
ATOM 1289 C CA . GLY A 1 168 ? -11.894 5.225 32.266 1.00 50.53 168 GLY A CA 1
ATOM 1290 C C . GLY A 1 168 ? -10.659 4.979 33.138 1.00 50.53 168 GLY A C 1
ATOM 1291 O O . GLY A 1 168 ? -10.561 5.530 34.230 1.00 50.53 168 GLY A O 1
ATOM 1292 N N . TYR A 1 169 ? -9.703 4.168 32.675 1.00 54.66 169 TYR A N 1
ATOM 1293 C CA . TYR A 1 169 ? -8.380 4.076 33.290 1.00 54.66 169 TYR A CA 1
ATOM 1294 C C . TYR A 1 169 ? -7.502 5.208 32.750 1.00 54.66 169 TYR A C 1
ATOM 1296 O O . TYR A 1 169 ? -6.622 4.942 31.932 1.00 54.66 169 TYR A O 1
ATOM 1304 N N . LEU A 1 170 ? -7.814 6.444 33.152 1.00 50.69 170 LEU A N 1
ATOM 1305 C CA . LEU A 1 170 ? -6.963 7.643 33.264 1.00 50.69 170 LEU A CA 1
ATOM 1306 C C . LEU A 1 170 ? -7.851 8.860 33.557 1.00 50.69 170 LEU A C 1
ATOM 1308 O O . LEU A 1 170 ? -8.681 9.201 32.686 1.00 50.69 170 LEU A O 1
#

Radius of gyration: 16.8 Å; chains: 1; bounding box: 40×32×57 Å

pLDDT: mean 71.94, std 15.88, range [37.59, 94.5]

Sequence (170 aa):
MRMLFWMIGYGVALLIEVAVFSNFAPLAGLPLHYAVFLTAIILLPFREGFWFAGVAGLFRDLIAPAHSASHLLFAFLSFALVRAFLGIAAWDEPLRKITAFAVGVALTPLALWGAFVATRALGLGAGVPANVLGPIEPASLLFVGFWFLCFIVVSLRAARRERQNALGYL